Protein AF-A0ABD1AGV0-F1 (afdb_monomer)

Structure (mmCIF, N/CA/C/O backbone):
data_AF-A0ABD1AGV0-F1
#
_entry.id   AF-A0ABD1AGV0-F1
#
loop_
_atom_site.group_PDB
_atom_site.id
_atom_site.type_symbol
_atom_site.label_atom_id
_atom_site.label_alt_id
_atom_site.label_comp_id
_atom_site.label_asym_id
_atom_site.label_entity_id
_atom_site.label_seq_id
_atom_site.pdbx_PDB_ins_code
_atom_site.Cartn_x
_atom_site.Cartn_y
_atom_site.Cartn_z
_atom_site.occupancy
_atom_site.B_iso_or_equiv
_atom_site.auth_seq_id
_atom_site.auth_comp_id
_atom_site.auth_asym_id
_atom_site.auth_atom_id
_atom_site.pdbx_PDB_model_num
ATOM 1 N N . MET A 1 1 ? -47.583 22.501 -18.306 1.00 42.78 1 MET A N 1
ATOM 2 C CA . MET A 1 1 ? -46.772 21.310 -18.640 1.00 42.78 1 MET A CA 1
ATOM 3 C C . MET A 1 1 ? -45.818 21.070 -17.479 1.00 42.78 1 MET A C 1
ATOM 5 O O . MET A 1 1 ? -44.997 21.937 -17.221 1.00 42.78 1 MET A O 1
ATOM 9 N N . VAL A 1 2 ? -45.994 19.987 -16.717 1.00 47.62 2 VAL A N 1
ATOM 10 C CA . VAL A 1 2 ? -45.150 19.646 -15.556 1.00 47.62 2 VAL A CA 1
ATOM 11 C C . VAL A 1 2 ? -44.256 18.484 -15.977 1.00 47.62 2 VAL A C 1
ATOM 13 O O . VAL A 1 2 ? -44.767 17.414 -16.297 1.00 47.62 2 VAL A O 1
ATOM 16 N N . TYR A 1 3 ? -42.943 18.700 -16.033 1.00 50.91 3 TYR A N 1
ATOM 17 C CA . TYR A 1 3 ? -41.988 17.632 -16.321 1.00 50.91 3 TYR A CA 1
ATOM 18 C C . TYR A 1 3 ? -41.828 16.762 -15.071 1.00 50.91 3 TYR A C 1
ATOM 20 O O . TYR A 1 3 ? -41.388 17.242 -14.027 1.00 50.91 3 TYR A O 1
ATOM 28 N N . ALA A 1 4 ? -42.216 15.491 -15.161 1.00 58.62 4 ALA A N 1
ATOM 29 C CA . ALA A 1 4 ? -41.935 14.512 -14.119 1.00 58.62 4 ALA A CA 1
ATOM 30 C C . ALA A 1 4 ? -40.423 14.231 -14.085 1.00 58.62 4 ALA A C 1
ATOM 32 O O . ALA A 1 4 ? -39.837 13.853 -15.100 1.00 58.62 4 ALA A O 1
ATOM 33 N N . ASN A 1 5 ? -39.792 14.420 -12.923 1.00 60.03 5 ASN A N 1
ATOM 34 C CA . ASN A 1 5 ? -38.397 14.040 -12.709 1.00 60.03 5 ASN A CA 1
ATOM 35 C C . ASN A 1 5 ? -38.271 12.507 -12.735 1.00 60.03 5 ASN A C 1
ATOM 37 O O . ASN A 1 5 ? -39.019 11.838 -12.015 1.00 60.03 5 ASN A O 1
ATOM 41 N N . PRO A 1 6 ? -37.333 11.931 -13.508 1.00 62.06 6 PRO A N 1
ATOM 42 C CA . PRO A 1 6 ? -37.111 10.496 -13.494 1.00 62.06 6 PRO A CA 1
ATOM 43 C C . PRO A 1 6 ? -36.619 10.070 -12.109 1.00 62.06 6 PRO A C 1
ATOM 45 O O . PRO A 1 6 ? -35.662 10.624 -11.562 1.00 62.06 6 PRO A O 1
ATOM 48 N N . VAL A 1 7 ? -37.297 9.081 -11.529 1.00 65.38 7 VAL A N 1
ATOM 49 C CA . VAL A 1 7 ? -36.897 8.452 -10.271 1.00 65.38 7 VAL A CA 1
ATOM 50 C C . VAL A 1 7 ? -35.581 7.722 -10.527 1.00 65.38 7 VAL A C 1
ATOM 52 O O . VAL A 1 7 ? -35.565 6.634 -11.098 1.00 65.38 7 VAL A O 1
ATOM 55 N N . PHE A 1 8 ? -34.462 8.322 -10.123 1.00 61.53 8 PHE A N 1
ATOM 56 C CA . PHE A 1 8 ? -33.183 7.624 -10.069 1.00 61.53 8 PHE A CA 1
ATOM 57 C C . PHE A 1 8 ? -33.274 6.554 -8.980 1.00 61.53 8 PHE A C 1
ATOM 59 O O . PHE A 1 8 ? -33.075 6.825 -7.795 1.00 61.53 8 PHE A O 1
ATOM 66 N N . THR A 1 9 ? -33.611 5.327 -9.370 1.00 69.56 9 THR A N 1
ATOM 67 C CA . THR A 1 9 ? -33.534 4.172 -8.478 1.00 69.56 9 THR A CA 1
ATOM 68 C C . THR A 1 9 ? -32.077 3.994 -8.076 1.00 69.56 9 THR A C 1
ATOM 70 O O . THR A 1 9 ? -31.220 3.727 -8.921 1.00 69.56 9 THR A O 1
ATOM 73 N N . ARG A 1 10 ? -31.783 4.195 -6.788 1.00 65.94 10 ARG A N 1
ATOM 74 C CA . ARG A 1 10 ? -30.449 3.991 -6.219 1.00 65.94 10 ARG A CA 1
ATOM 75 C C . ARG A 1 10 ? -29.985 2.574 -6.590 1.00 65.94 10 ARG A C 1
ATOM 77 O O . ARG A 1 10 ? -30.705 1.634 -6.258 1.00 65.94 10 ARG A O 1
ATOM 84 N N . PRO A 1 11 ? -28.841 2.402 -7.276 1.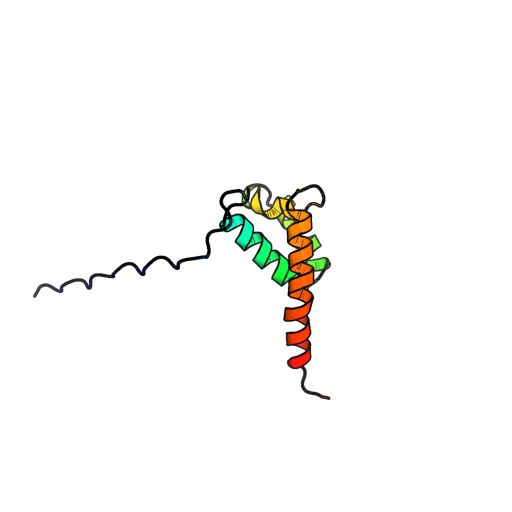00 70.12 11 PRO A N 1
ATOM 85 C CA . PRO A 1 11 ? -28.374 1.072 -7.635 1.00 70.12 11 PRO A CA 1
ATOM 86 C C . PRO A 1 11 ? -28.174 0.249 -6.361 1.00 70.12 11 PRO A C 1
ATOM 88 O O . PRO A 1 11 ? -27.645 0.760 -5.367 1.00 70.12 11 PRO A O 1
ATOM 91 N N . GLU A 1 12 ? -28.633 -1.003 -6.397 1.00 75.25 12 GLU A N 1
ATOM 92 C CA . GLU A 1 12 ? -28.407 -1.987 -5.337 1.00 75.25 12 GLU A CA 1
ATOM 93 C C . GLU A 1 12 ? -26.923 -1.949 -4.933 1.00 75.25 12 GLU A C 1
ATOM 95 O O . GLU A 1 12 ? -26.053 -2.033 -5.810 1.00 75.25 12 GLU A O 1
ATOM 100 N N . PRO A 1 13 ? -26.596 -1.787 -3.638 1.00 70.88 13 PRO A N 1
ATOM 101 C CA . PRO A 1 13 ? -25.213 -1.805 -3.193 1.00 70.88 13 PRO A CA 1
ATOM 102 C C . PRO A 1 13 ? -24.537 -3.088 -3.678 1.00 70.88 13 PRO A C 1
ATOM 104 O O . PRO A 1 13 ? -25.037 -4.186 -3.422 1.00 70.88 13 PRO A O 1
ATOM 107 N N . CYS A 1 14 ? -23.398 -2.962 -4.366 1.00 61.16 14 CYS A N 1
ATOM 108 C CA . CYS A 1 14 ? -22.606 -4.120 -4.763 1.00 61.16 14 CYS A CA 1
ATOM 109 C C . CYS A 1 14 ? -22.371 -5.012 -3.537 1.00 61.16 14 CYS A C 1
ATOM 111 O O . CYS A 1 14 ? -21.779 -4.577 -2.545 1.00 61.16 14 CYS A O 1
ATOM 113 N N . LYS A 1 15 ? -22.851 -6.257 -3.603 1.00 61.28 15 LYS A N 1
ATOM 114 C CA . LYS A 1 15 ? -22.664 -7.261 -2.553 1.00 61.28 15 LYS A CA 1
ATOM 115 C C . LYS A 1 15 ? -21.202 -7.702 -2.564 1.00 61.28 15 LYS A C 1
ATOM 117 O O . LYS A 1 15 ? -20.844 -8.690 -3.196 1.00 61.28 15 LYS A O 1
ATOM 122 N N . PHE A 1 16 ? -20.334 -6.936 -1.912 1.00 59.94 16 PHE A N 1
ATOM 123 C CA . PHE A 1 16 ? -18.971 -7.382 -1.652 1.00 59.94 16 PHE A CA 1
ATOM 124 C C . PHE A 1 16 ? -19.021 -8.564 -0.684 1.00 59.94 16 PHE A C 1
ATOM 126 O O . PHE A 1 16 ? -19.792 -8.549 0.276 1.00 59.94 16 PHE A O 1
ATOM 133 N N . ALA A 1 17 ? -18.201 -9.588 -0.932 1.00 58.81 17 ALA A N 1
ATOM 134 C CA . ALA A 1 17 ? -18.014 -10.673 0.021 1.00 58.81 17 ALA A CA 1
ATOM 135 C C . ALA A 1 17 ? -17.562 -10.063 1.355 1.00 58.81 17 ALA A C 1
ATOM 137 O O . ALA A 1 17 ? -16.478 -9.479 1.443 1.00 58.81 17 ALA A O 1
ATOM 138 N N . TYR A 1 18 ? -18.427 -10.132 2.368 1.00 55.56 18 TYR A N 1
ATOM 139 C CA . TYR A 1 18 ? -18.114 -9.640 3.701 1.00 55.56 18 TYR A CA 1
ATOM 140 C C . TYR A 1 18 ? -16.872 -10.375 4.205 1.00 55.56 18 TYR A C 1
ATOM 142 O O . TYR A 1 18 ? -16.812 -11.606 4.174 1.00 55.56 18 TYR A O 1
ATOM 150 N N . LEU A 1 19 ? -15.865 -9.621 4.649 1.00 56.31 19 LEU A N 1
ATOM 151 C CA . LEU A 1 19 ? -14.730 -10.218 5.341 1.00 56.31 19 LEU A CA 1
ATOM 152 C C . LEU A 1 19 ? -15.246 -10.898 6.622 1.00 56.31 19 LEU A C 1
ATOM 154 O O . LEU A 1 19 ? -16.201 -10.396 7.225 1.00 56.31 19 LEU A O 1
ATOM 158 N N . PRO A 1 20 ? -14.648 -12.027 7.045 1.00 54.72 20 PRO A N 1
ATOM 159 C CA . PRO A 1 20 ? -15.044 -12.711 8.268 1.00 54.72 20 PRO A CA 1
ATOM 160 C C . PRO A 1 20 ? -15.115 -11.730 9.442 1.00 54.72 20 PRO A C 1
ATOM 162 O O . PRO A 1 20 ? -14.209 -10.919 9.642 1.00 54.72 20 PRO A O 1
ATOM 165 N N . ARG A 1 21 ? -16.196 -11.821 10.225 1.00 48.62 21 ARG A N 1
ATOM 166 C CA . ARG A 1 21 ? -16.555 -10.899 11.321 1.00 48.62 21 ARG A CA 1
ATOM 167 C C . ARG A 1 21 ? -15.462 -10.730 12.390 1.00 48.62 21 ARG A C 1
ATOM 169 O O . ARG A 1 21 ? -15.518 -9.789 13.171 1.00 48.62 21 ARG A O 1
ATOM 176 N N . GLU A 1 22 ? -14.470 -11.617 12.402 1.00 55.88 22 GLU A N 1
ATOM 177 C CA . GLU A 1 22 ? -13.345 -11.636 13.342 1.00 55.88 22 GLU A CA 1
ATOM 178 C C . GLU A 1 22 ? -12.095 -10.891 12.852 1.00 55.88 22 GLU A C 1
ATOM 180 O O . GLU A 1 22 ? -11.128 -10.723 13.598 1.00 55.88 22 GLU A O 1
ATOM 185 N N . THR A 1 23 ? -12.074 -10.405 11.608 1.00 57.81 23 THR A N 1
ATOM 186 C CA . THR A 1 23 ? -10.946 -9.591 11.155 1.00 57.81 23 THR A CA 1
ATOM 187 C C . THR A 1 23 ? -11.044 -8.194 11.756 1.00 57.81 23 THR A C 1
ATOM 189 O O . THR A 1 23 ? -11.983 -7.451 11.488 1.00 57.81 23 THR A O 1
ATOM 192 N N . SER A 1 24 ? -10.034 -7.794 12.532 1.00 69.00 24 SER A N 1
ATOM 193 C CA . SER A 1 24 ? -9.899 -6.433 13.077 1.00 69.00 24 SER A CA 1
ATOM 194 C C . SER A 1 24 ? -9.590 -5.377 11.996 1.00 69.00 24 SER A C 1
ATOM 196 O O . SER A 1 24 ? -8.866 -4.420 12.269 1.00 69.00 24 SER A O 1
ATOM 198 N N . LEU A 1 25 ? -9.985 -5.619 10.748 1.00 77.94 25 LEU A N 1
ATOM 199 C CA . LEU A 1 25 ? -9.607 -4.856 9.571 1.00 77.94 25 LEU A CA 1
ATOM 200 C C . LEU A 1 25 ? -10.883 -4.369 8.895 1.00 77.94 25 LEU A C 1
ATOM 202 O O . LEU A 1 25 ? -11.737 -5.164 8.508 1.00 77.94 25 LEU A O 1
ATOM 206 N N . THR A 1 26 ? -11.015 -3.058 8.743 1.00 86.56 26 THR A N 1
ATOM 207 C CA . THR A 1 26 ? -12.141 -2.498 7.995 1.00 86.56 26 THR A CA 1
ATOM 208 C C . THR A 1 26 ? -12.008 -2.817 6.502 1.00 86.56 26 THR A C 1
ATOM 210 O O . THR A 1 26 ? -10.899 -2.984 5.989 1.00 86.56 26 THR A O 1
ATOM 213 N N . ILE A 1 27 ? -13.129 -2.840 5.770 1.00 85.88 27 ILE A N 1
ATOM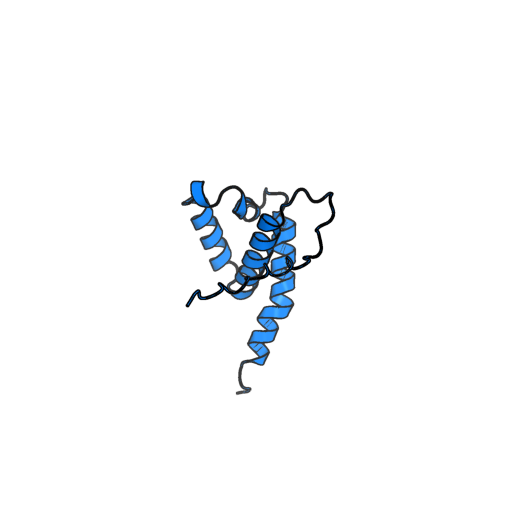 214 C CA . ILE A 1 27 ? -13.133 -3.022 4.302 1.00 85.88 27 ILE A CA 1
ATOM 215 C C . ILE A 1 27 ? -12.217 -1.990 3.630 1.00 85.88 27 ILE A C 1
ATOM 217 O O . ILE A 1 27 ? -11.401 -2.331 2.780 1.00 85.88 27 ILE A O 1
ATOM 221 N N . LYS A 1 28 ? -12.273 -0.734 4.087 1.00 88.06 28 LYS A N 1
ATOM 222 C CA . LYS A 1 28 ? -11.427 0.345 3.573 1.00 88.06 28 LYS A CA 1
ATOM 223 C C . LYS A 1 28 ? -9.936 0.065 3.775 1.00 88.06 28 LYS A C 1
ATOM 225 O O . LYS A 1 28 ? -9.148 0.262 2.857 1.00 88.06 28 LYS A O 1
ATOM 230 N N . GLU A 1 29 ? -9.529 -0.400 4.954 1.00 90.38 29 GLU A N 1
ATOM 231 C CA . GLU A 1 29 ? -8.130 -0.772 5.202 1.00 90.38 29 GLU A CA 1
ATOM 232 C C . GLU A 1 29 ? -7.698 -1.963 4.347 1.00 90.38 29 GLU A C 1
ATOM 234 O O . GLU A 1 29 ? -6.584 -1.971 3.825 1.00 90.38 29 GLU A O 1
ATOM 239 N N . PHE A 1 30 ? -8.580 -2.947 4.171 1.00 90.19 30 PHE A N 1
ATOM 240 C CA . PHE A 1 30 ? -8.335 -4.089 3.298 1.00 90.19 30 PHE A CA 1
ATOM 241 C C . PHE A 1 30 ? -8.107 -3.664 1.846 1.00 90.19 30 PHE A C 1
ATOM 243 O O . PHE A 1 30 ? -7.135 -4.094 1.223 1.00 90.19 30 PHE A O 1
ATOM 250 N N . ASP A 1 31 ? -8.955 -2.784 1.317 1.00 92.12 31 ASP A N 1
ATOM 251 C CA . ASP A 1 31 ? -8.833 -2.271 -0.047 1.00 92.12 31 ASP A CA 1
ATOM 252 C C . ASP A 1 31 ? -7.558 -1.449 -0.241 1.00 92.12 31 ASP A C 1
ATOM 254 O O . ASP A 1 31 ? -6.844 -1.650 -1.224 1.00 92.12 31 ASP A O 1
ATOM 258 N N . ILE A 1 32 ? -7.207 -0.602 0.731 1.00 94.31 32 ILE A N 1
ATOM 259 C CA . ILE A 1 32 ? -5.953 0.162 0.704 1.00 94.31 32 ILE A CA 1
ATOM 260 C C . ILE A 1 32 ? -4.743 -0.780 0.688 1.00 94.31 32 ILE A C 1
ATOM 262 O O . ILE A 1 32 ? -3.805 -0.556 -0.082 1.00 94.31 32 ILE A O 1
ATOM 266 N N . ILE A 1 33 ? -4.757 -1.847 1.495 1.00 95.19 33 ILE A N 1
ATOM 267 C CA . ILE A 1 33 ? -3.674 -2.836 1.527 1.00 95.19 33 ILE A CA 1
ATOM 268 C C . ILE A 1 33 ? -3.563 -3.568 0.186 1.00 95.19 33 ILE A C 1
ATOM 270 O O . ILE A 1 33 ? -2.459 -3.654 -0.353 1.00 95.19 33 ILE A O 1
ATOM 274 N N . LYS A 1 34 ? -4.678 -4.065 -0.370 1.00 95.06 34 LYS A N 1
ATOM 275 C CA . LYS A 1 34 ? -4.692 -4.747 -1.678 1.00 95.06 34 LYS A CA 1
ATOM 276 C C . LYS A 1 34 ? -4.127 -3.852 -2.773 1.00 95.06 34 LYS A C 1
ATOM 278 O O . LYS A 1 34 ? -3.201 -4.265 -3.468 1.00 95.06 34 LYS A O 1
ATOM 283 N N . LEU A 1 35 ? -4.634 -2.625 -2.882 1.00 96.12 35 LEU A N 1
ATOM 284 C CA . LEU A 1 35 ? -4.205 -1.680 -3.908 1.00 96.12 35 LEU A CA 1
ATOM 285 C C . LEU A 1 35 ? -2.714 -1.364 -3.765 1.00 96.12 35 LEU A C 1
ATOM 287 O O . LEU A 1 35 ? -1.943 -1.492 -4.713 1.00 96.12 35 LEU A O 1
ATOM 291 N N . SER A 1 36 ? -2.268 -1.051 -2.548 1.00 96.25 36 SER A N 1
ATOM 292 C CA . SER A 1 36 ? -0.853 -0.776 -2.276 1.00 96.25 36 SER A CA 1
ATOM 293 C C . SER A 1 36 ? 0.044 -1.970 -2.614 1.00 96.25 36 SER A C 1
ATOM 295 O O . SER A 1 36 ? 1.166 -1.784 -3.089 1.00 96.25 36 SER A O 1
ATOM 297 N N . ALA A 1 37 ? -0.431 -3.197 -2.373 1.00 96.75 37 ALA A N 1
ATOM 298 C CA . ALA A 1 37 ? 0.294 -4.426 -2.675 1.00 96.75 37 ALA A CA 1
ATOM 299 C C . ALA A 1 37 ? 0.417 -4.661 -4.186 1.00 96.75 37 ALA A C 1
ATOM 301 O O . ALA A 1 37 ? 1.500 -5.020 -4.644 1.00 96.75 37 ALA A O 1
ATOM 302 N N . GLN A 1 38 ? -0.640 -4.396 -4.961 1.00 96.00 38 GLN A N 1
ATOM 303 C CA . GLN A 1 38 ? -0.601 -4.457 -6.426 1.00 96.00 38 GLN A CA 1
ATOM 304 C C . GLN A 1 38 ? 0.463 -3.505 -6.981 1.00 96.00 38 GLN A C 1
ATOM 306 O O . GLN A 1 38 ? 1.376 -3.951 -7.674 1.00 96.00 38 GLN A O 1
ATOM 311 N N . PHE A 1 39 ? 0.432 -2.224 -6.598 1.00 95.62 39 PHE A N 1
ATOM 312 C CA . PHE A 1 39 ? 1.447 -1.255 -7.029 1.00 95.62 39 PHE A CA 1
ATOM 313 C C . PHE A 1 39 ? 2.855 -1.654 -6.568 1.00 95.62 39 PHE A C 1
ATOM 315 O O . PHE A 1 39 ? 3.794 -1.650 -7.362 1.00 95.62 39 PHE A O 1
ATOM 322 N N . SER A 1 40 ? 3.011 -2.080 -5.313 1.00 95.38 40 SER A N 1
ATOM 323 C CA . SER A 1 40 ? 4.315 -2.518 -4.794 1.00 95.38 40 SER A CA 1
ATOM 324 C C . SER A 1 40 ? 4.862 -3.744 -5.524 1.00 95.38 40 SER A C 1
ATOM 326 O O . SER A 1 40 ? 6.074 -3.869 -5.667 1.00 95.38 40 SER A O 1
ATOM 328 N N . SER A 1 41 ? 3.994 -4.639 -6.001 1.00 94.25 41 SER A N 1
ATOM 329 C CA . SER A 1 41 ? 4.407 -5.813 -6.773 1.00 94.25 41 SER A CA 1
ATOM 330 C C . SER A 1 41 ? 4.910 -5.464 -8.174 1.00 94.25 41 SER A C 1
ATOM 332 O O . SER A 1 41 ? 5.765 -6.159 -8.710 1.00 94.25 41 SER A O 1
ATOM 334 N N . VAL A 1 42 ? 4.409 -4.367 -8.745 1.00 93.38 42 VAL A N 1
ATOM 335 C CA . VAL A 1 42 ? 4.722 -3.922 -10.105 1.00 93.38 42 VAL A CA 1
ATOM 336 C C . VAL A 1 42 ? 5.933 -2.989 -10.134 1.00 93.38 42 VAL A C 1
ATOM 338 O O . VAL A 1 42 ? 6.807 -3.137 -10.983 1.00 93.38 42 VAL A O 1
ATOM 341 N N . TYR A 1 43 ? 5.989 -2.027 -9.211 1.00 92.81 43 TYR A N 1
ATOM 342 C CA . TYR A 1 43 ? 7.034 -0.996 -9.151 1.00 92.81 43 TYR A CA 1
ATOM 343 C C . TYR A 1 43 ? 8.147 -1.319 -8.142 1.00 92.81 43 TYR A C 1
ATOM 345 O O . TYR A 1 43 ? 9.171 -0.636 -8.082 1.00 92.81 43 TYR A O 1
ATOM 353 N N . GLY A 1 44 ? 7.965 -2.365 -7.338 1.00 90.88 44 GLY A N 1
ATOM 354 C CA . GLY A 1 44 ? 8.996 -2.904 -6.465 1.00 90.88 44 GLY A CA 1
ATOM 355 C C . GLY A 1 44 ? 9.306 -2.056 -5.229 1.00 90.88 44 GLY A C 1
ATOM 356 O O . GLY A 1 44 ? 8.506 -1.260 -4.726 1.00 90.88 44 GLY A O 1
ATOM 357 N N . ARG A 1 45 ? 10.509 -2.282 -4.687 1.00 91.62 45 ARG A N 1
ATOM 358 C CA . ARG A 1 45 ? 10.926 -1.776 -3.370 1.00 91.62 45 ARG A CA 1
ATOM 359 C C . ARG A 1 45 ? 11.026 -0.251 -3.309 1.00 91.62 45 ARG A C 1
ATOM 361 O O . ARG A 1 45 ? 10.717 0.310 -2.262 1.00 91.62 45 ARG A O 1
ATOM 368 N N . TYR A 1 46 ? 11.436 0.414 -4.390 1.00 93.19 46 TYR A N 1
ATOM 369 C CA . TYR A 1 46 ? 11.577 1.875 -4.409 1.00 93.19 46 TYR A CA 1
ATOM 370 C C . TYR A 1 46 ? 10.234 2.573 -4.206 1.00 93.19 46 TYR A C 1
ATOM 372 O O . TYR A 1 46 ? 10.114 3.404 -3.308 1.00 93.19 46 TYR A O 1
ATOM 380 N N . PHE A 1 47 ? 9.202 2.145 -4.939 1.00 94.50 47 PHE A N 1
ATOM 381 C CA . PHE A 1 47 ? 7.837 2.633 -4.743 1.00 94.50 47 PHE A CA 1
ATOM 382 C C . PHE A 1 47 ? 7.376 2.458 -3.294 1.00 94.50 47 PHE A C 1
ATOM 384 O O . PHE A 1 47 ? 6.880 3.394 -2.673 1.00 94.50 47 PHE A O 1
ATOM 391 N N . ARG A 1 48 ? 7.594 1.269 -2.722 1.00 93.88 48 ARG A N 1
ATOM 392 C CA . ARG A 1 48 ? 7.216 0.978 -1.335 1.00 93.88 48 ARG A CA 1
ATOM 393 C C . ARG A 1 48 ? 7.920 1.899 -0.330 1.00 93.88 48 ARG A C 1
ATOM 395 O O . ARG A 1 48 ? 7.290 2.333 0.634 1.00 93.88 48 ARG A O 1
ATOM 402 N N . SER A 1 49 ? 9.208 2.179 -0.532 1.00 94.12 49 SER A N 1
ATOM 403 C CA . SER A 1 49 ? 9.977 3.090 0.324 1.00 94.12 49 SER A CA 1
ATOM 404 C C . SER A 1 49 ? 9.438 4.517 0.256 1.00 94.12 49 SER A C 1
ATOM 406 O O . SER A 1 49 ? 9.233 5.133 1.300 1.00 94.12 49 SER A O 1
ATOM 408 N N . GLU A 1 50 ? 9.149 5.022 -0.943 1.00 95.38 50 GLU A N 1
ATOM 409 C CA . GLU A 1 50 ? 8.594 6.367 -1.122 1.00 95.38 50 GLU A CA 1
ATOM 410 C C . GLU A 1 50 ? 7.164 6.482 -0.591 1.00 95.38 50 GLU A C 1
ATOM 412 O O . GLU A 1 50 ? 6.826 7.468 0.061 1.00 95.38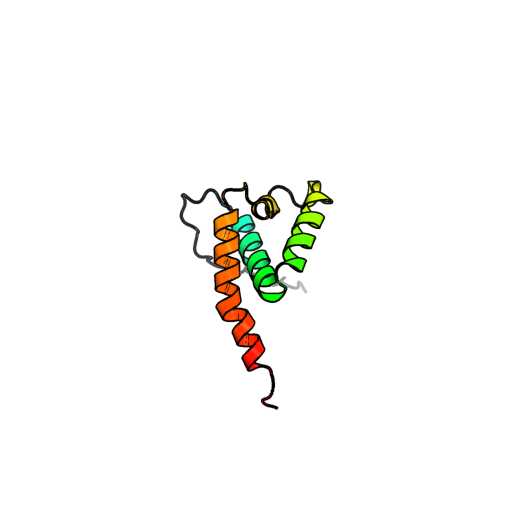 50 GLU A O 1
ATOM 417 N N . LEU A 1 51 ? 6.339 5.444 -0.754 1.00 94.00 51 LEU A N 1
ATOM 418 C CA . LEU A 1 51 ? 5.007 5.392 -0.152 1.00 94.00 51 LEU A CA 1
ATOM 419 C C . LEU A 1 51 ? 5.085 5.477 1.378 1.00 94.00 51 LEU A C 1
ATOM 421 O O . LEU A 1 51 ? 4.325 6.222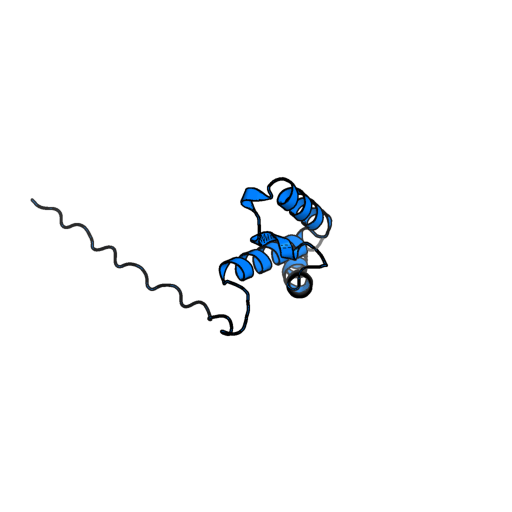 1.998 1.00 94.00 51 LEU A O 1
ATO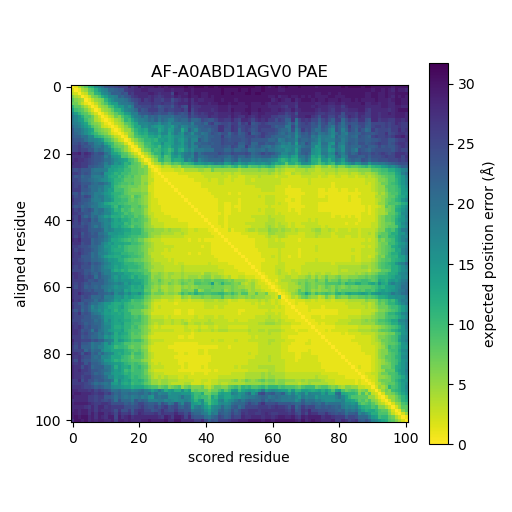M 425 N N . LYS A 1 52 ? 6.038 4.761 1.992 1.00 93.75 52 LYS A N 1
ATOM 426 C CA . LYS A 1 52 ? 6.271 4.827 3.439 1.00 93.75 52 LYS A CA 1
ATOM 427 C C . LYS A 1 52 ? 6.691 6.235 3.863 1.00 93.75 52 LYS A C 1
ATOM 429 O O . LYS A 1 52 ? 6.036 6.804 4.733 1.00 93.75 52 LYS A O 1
ATOM 434 N N . LYS A 1 53 ? 7.699 6.824 3.213 1.00 93.94 53 LYS A N 1
ATOM 435 C CA . LYS A 1 53 ? 8.140 8.202 3.492 1.00 93.94 53 LYS A CA 1
ATOM 436 C C . LYS A 1 53 ? 6.994 9.206 3.347 1.00 93.94 53 LYS A C 1
ATOM 438 O O . LYS A 1 53 ? 6.765 10.015 4.238 1.00 93.94 53 LYS A O 1
ATOM 443 N N . SER A 1 54 ? 6.222 9.117 2.264 1.00 91.69 54 SER A N 1
ATOM 444 C CA . SER A 1 54 ? 5.071 9.994 2.020 1.00 91.69 54 SER A CA 1
ATOM 445 C C . SER A 1 54 ? 4.008 9.856 3.112 1.00 91.69 54 SER A C 1
ATOM 447 O O . SER A 1 54 ? 3.472 10.858 3.587 1.00 91.69 54 SER A O 1
ATOM 449 N N . SER A 1 55 ? 3.754 8.627 3.577 1.00 90.50 55 SER A N 1
ATOM 450 C CA . SER A 1 55 ? 2.825 8.370 4.682 1.00 90.50 55 SER A CA 1
ATOM 451 C C . SER A 1 55 ? 3.292 8.955 6.020 1.00 90.50 55 SER A C 1
ATOM 453 O O . SER A 1 55 ? 2.460 9.354 6.834 1.00 90.50 55 SER A O 1
ATOM 455 N N . GLU A 1 56 ? 4.607 9.041 6.239 1.00 89.69 56 GLU A N 1
ATOM 456 C CA . GLU A 1 56 ? 5.209 9.632 7.437 1.00 89.69 56 GLU A CA 1
ATOM 457 C C . GLU A 1 56 ? 5.175 11.165 7.385 1.00 89.69 56 GLU A C 1
ATOM 459 O O . GLU A 1 56 ? 4.792 11.795 8.368 1.00 89.69 56 GLU A O 1
ATOM 464 N N . VAL A 1 57 ? 5.487 11.766 6.231 1.00 90.56 57 VAL A N 1
ATOM 465 C CA . VAL A 1 57 ? 5.412 13.224 6.024 1.00 90.56 57 VAL A CA 1
ATOM 466 C C . VAL A 1 57 ? 3.969 13.722 6.138 1.00 90.56 57 VAL A C 1
ATOM 468 O O . VAL A 1 57 ? 3.696 14.721 6.795 1.00 90.56 57 VAL A O 1
ATOM 471 N N . LYS A 1 58 ? 3.014 13.003 5.538 1.00 89.50 58 LYS A N 1
ATOM 472 C CA . LYS A 1 58 ? 1.583 13.352 5.526 1.00 89.50 58 LYS A CA 1
ATOM 473 C C . LYS A 1 58 ? 0.797 12.554 6.571 1.00 89.50 58 LYS A C 1
ATOM 475 O O . LYS A 1 58 ? -0.306 12.069 6.312 1.00 89.50 58 LYS A O 1
ATOM 480 N N . LYS A 1 59 ? 1.371 12.423 7.770 1.00 83.94 59 LYS A N 1
ATOM 481 C CA . LYS A 1 59 ? 0.848 11.593 8.867 1.00 83.94 59 LYS A CA 1
ATOM 482 C C . LYS A 1 59 ? -0.625 11.866 9.186 1.00 83.94 59 LYS A C 1
ATOM 484 O O . LYS A 1 59 ? -1.385 10.923 9.381 1.00 83.94 59 LYS A O 1
ATOM 489 N N . THR A 1 60 ? -1.037 13.133 9.198 1.00 83.00 60 THR A N 1
ATOM 490 C CA . THR A 1 60 ? -2.413 13.556 9.518 1.00 83.00 60 THR A CA 1
ATOM 491 C C . THR A 1 60 ? -3.448 13.091 8.495 1.00 83.00 60 THR A C 1
ATOM 493 O O . THR A 1 60 ? -4.589 12.840 8.861 1.00 83.00 60 THR A O 1
ATOM 496 N N . LEU A 1 61 ? -3.054 12.939 7.227 1.00 82.06 61 LEU A N 1
ATOM 497 C CA . LEU A 1 61 ? -3.942 12.516 6.141 1.00 82.06 61 LEU A CA 1
ATOM 498 C C . LEU A 1 61 ? -4.002 10.991 5.998 1.00 82.06 61 LEU A C 1
ATOM 500 O O . LEU A 1 61 ? -5.007 10.442 5.549 1.00 82.06 61 LEU A O 1
ATOM 504 N N . PHE A 1 62 ? -2.915 10.306 6.353 1.00 81.75 62 PHE A N 1
ATOM 505 C CA . PHE A 1 62 ? -2.716 8.896 6.018 1.00 81.75 62 PHE A CA 1
ATOM 506 C C . PHE A 1 62 ? -2.724 7.938 7.206 1.00 81.75 62 PHE A C 1
ATOM 508 O O . PHE A 1 62 ? -2.799 6.723 6.996 1.00 81.75 62 PHE A O 1
ATOM 515 N N . GLN A 1 63 ? -2.678 8.427 8.447 1.00 78.25 63 GLN A N 1
ATOM 516 C CA . GLN A 1 63 ? -2.882 7.559 9.602 1.00 78.25 63 GLN A CA 1
ATOM 517 C C . GLN A 1 63 ? -4.370 7.258 9.839 1.00 78.25 63 GLN A C 1
ATOM 519 O O . GLN A 1 63 ? -5.209 8.135 9.658 1.00 78.25 63 GLN A O 1
ATOM 524 N N . PRO A 1 64 ? -4.716 6.021 10.253 1.00 81.44 64 PRO A N 1
ATOM 525 C CA . PRO A 1 64 ? -3.838 4.864 10.491 1.00 81.44 64 PRO A CA 1
ATOM 526 C C . PRO A 1 64 ? -3.632 3.959 9.255 1.00 81.44 64 PRO A C 1
ATOM 528 O O . PRO A 1 64 ? -3.007 2.897 9.369 1.00 81.44 64 PRO A O 1
ATOM 531 N N . TYR A 1 65 ? -4.158 4.353 8.090 1.00 88.94 65 TYR A N 1
ATOM 532 C CA . TYR A 1 65 ? -4.325 3.488 6.919 1.00 88.94 65 TYR A CA 1
ATOM 533 C C . TYR A 1 65 ? -3.028 2.867 6.403 1.00 88.94 65 TYR A C 1
ATOM 535 O O . TYR A 1 65 ? -3.042 1.699 6.044 1.00 88.94 65 TYR A O 1
ATOM 543 N N . PHE A 1 66 ? -1.905 3.591 6.418 1.00 92.81 66 PHE A N 1
ATOM 544 C CA . PHE A 1 66 ? -0.627 3.102 5.872 1.00 92.81 66 PHE A CA 1
ATOM 545 C C . PHE A 1 66 ? 0.343 2.523 6.911 1.00 92.81 66 PHE A C 1
ATOM 547 O O . PHE A 1 66 ? 1.478 2.175 6.582 1.00 92.81 66 PHE A O 1
ATOM 554 N N . LYS A 1 67 ? -0.087 2.346 8.169 1.00 92.00 67 LYS A N 1
ATOM 555 C CA . LYS A 1 67 ? 0.787 1.814 9.233 1.00 92.00 67 LYS A CA 1
ATOM 556 C C . LYS A 1 67 ? 1.295 0.391 8.930 1.00 92.00 67 LYS A C 1
ATOM 558 O O . LYS A 1 67 ? 2.397 0.050 9.350 1.00 92.00 67 LYS A O 1
ATOM 563 N N . PHE A 1 68 ? 0.579 -0.381 8.103 1.00 93.31 68 PHE A N 1
ATOM 564 C CA . PHE A 1 68 ? 1.008 -1.702 7.611 1.00 93.31 68 PHE A CA 1
ATOM 565 C C . PHE A 1 68 ? 2.338 -1.687 6.831 1.00 93.31 68 PHE A C 1
ATOM 567 O O . PHE A 1 68 ? 2.975 -2.730 6.686 1.00 93.31 68 PHE A O 1
ATOM 574 N N . LEU A 1 69 ? 2.791 -0.531 6.325 1.00 94.12 69 LEU A N 1
ATOM 575 C CA . LEU A 1 69 ? 4.093 -0.414 5.658 1.00 94.12 69 LEU A CA 1
ATOM 576 C C . LEU A 1 69 ? 5.264 -0.618 6.627 1.00 94.12 69 LEU A C 1
ATOM 578 O O . LEU A 1 69 ? 6.354 -1.005 6.197 1.00 94.12 69 LEU A O 1
ATOM 582 N N . ASN A 1 70 ? 5.041 -0.399 7.925 1.00 91.81 70 ASN A N 1
ATOM 583 C CA . ASN A 1 70 ? 6.002 -0.678 8.983 1.00 91.81 70 ASN A CA 1
ATOM 584 C C . ASN A 1 70 ? 6.006 -2.179 9.321 1.00 91.81 70 ASN A C 1
ATOM 586 O O . ASN A 1 70 ? 4.943 -2.776 9.466 1.00 91.81 70 ASN A O 1
ATOM 590 N N . SER A 1 71 ? 7.191 -2.779 9.462 1.00 92.06 71 SER A N 1
ATOM 591 C CA . SER A 1 71 ? 7.372 -4.196 9.812 1.00 92.06 71 SER A CA 1
ATOM 592 C C . SER A 1 71 ? 6.776 -4.584 11.162 1.00 92.06 71 SER A C 1
ATOM 594 O O . SER A 1 71 ? 6.422 -5.742 11.348 1.00 92.06 71 SER A O 1
ATOM 596 N N . ASN A 1 72 ? 6.625 -3.626 12.078 1.00 91.69 72 ASN A N 1
ATOM 597 C CA . ASN A 1 72 ? 6.085 -3.865 13.417 1.00 91.69 72 ASN A CA 1
ATOM 598 C C . ASN A 1 72 ? 4.544 -3.883 13.455 1.00 91.69 72 ASN A C 1
ATOM 600 O O . ASN A 1 72 ? 3.957 -4.186 14.491 1.00 91.69 72 ASN A O 1
ATOM 604 N N . ASP A 1 73 ? 3.861 -3.524 12.362 1.00 91.69 73 ASP A N 1
ATOM 605 C CA . ASP A 1 73 ? 2.400 -3.600 12.288 1.00 91.69 73 ASP A CA 1
ATOM 606 C C . ASP A 1 73 ? 1.966 -5.039 11.970 1.00 91.69 73 ASP A C 1
ATOM 608 O O . ASP A 1 73 ? 2.460 -5.664 11.032 1.00 91.69 73 ASP A O 1
ATOM 612 N N . LYS A 1 74 ? 0.984 -5.561 12.713 1.00 90.19 74 LYS A N 1
ATOM 613 C CA . LYS A 1 74 ? 0.446 -6.922 12.531 1.00 90.19 74 LYS A CA 1
ATOM 614 C C . LYS A 1 74 ? -0.051 -7.215 11.105 1.00 90.19 74 LYS A C 1
ATOM 616 O O . LYS A 1 74 ? -0.083 -8.366 10.681 1.00 90.19 74 LYS A O 1
ATOM 621 N N . ARG A 1 75 ? -0.422 -6.181 10.343 1.00 91.19 75 ARG A N 1
ATOM 622 C CA . ARG A 1 75 ? -0.906 -6.277 8.956 1.00 91.19 75 ARG A CA 1
ATOM 623 C C . ARG A 1 75 ? 0.229 -6.331 7.932 1.00 91.19 75 ARG A C 1
ATOM 625 O O . ARG A 1 75 ? -0.025 -6.602 6.761 1.00 91.19 75 ARG A O 1
ATOM 632 N N . HIS A 1 76 ? 1.476 -6.104 8.344 1.00 93.75 76 HIS A N 1
ATOM 633 C CA . HIS A 1 76 ? 2.630 -6.088 7.449 1.00 93.75 76 HIS A CA 1
ATOM 634 C C . HIS A 1 76 ? 2.835 -7.414 6.723 1.00 93.75 76 HIS A C 1
ATOM 636 O O . HIS A 1 76 ? 3.027 -7.441 5.509 1.00 93.75 76 HIS A O 1
ATOM 642 N N . CYS A 1 77 ? 2.760 -8.523 7.464 1.00 92.69 77 CYS A N 1
ATOM 643 C CA . CYS A 1 77 ? 2.903 -9.863 6.900 1.00 92.69 77 CYS A CA 1
ATOM 644 C C . CYS A 1 77 ? 1.835 -10.118 5.826 1.00 92.69 77 CYS A C 1
ATOM 646 O O . CYS A 1 77 ? 2.143 -10.614 4.742 1.00 92.69 77 CYS A O 1
ATOM 648 N N . PHE A 1 78 ? 0.596 -9.695 6.091 1.00 92.88 78 PHE A N 1
ATOM 649 C CA . PHE A 1 78 ? -0.504 -9.796 5.139 1.00 92.88 78 PHE A CA 1
ATOM 650 C C . PHE A 1 78 ? -0.235 -8.990 3.857 1.00 92.88 78 PHE A C 1
ATOM 652 O O . PHE A 1 78 ? -0.326 -9.534 2.757 1.00 92.88 78 PHE A O 1
ATOM 659 N N . PHE A 1 79 ? 0.197 -7.733 3.989 1.00 95.56 79 PHE A N 1
ATOM 660 C CA . PHE A 1 79 ? 0.596 -6.893 2.856 1.00 95.56 79 PHE A CA 1
ATOM 6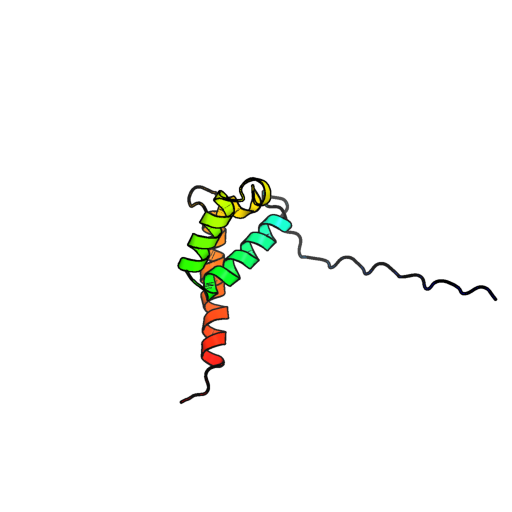61 C C . PHE A 1 79 ? 1.729 -7.517 2.020 1.00 95.56 79 PHE A C 1
ATOM 663 O O . PHE A 1 79 ? 1.634 -7.563 0.794 1.00 95.56 79 PHE A O 1
ATOM 670 N N . VAL A 1 80 ? 2.786 -8.032 2.661 1.00 95.44 80 VAL A N 1
ATOM 671 C CA . VAL A 1 80 ? 3.923 -8.655 1.958 1.00 95.44 80 VAL A CA 1
ATOM 672 C C . VAL A 1 80 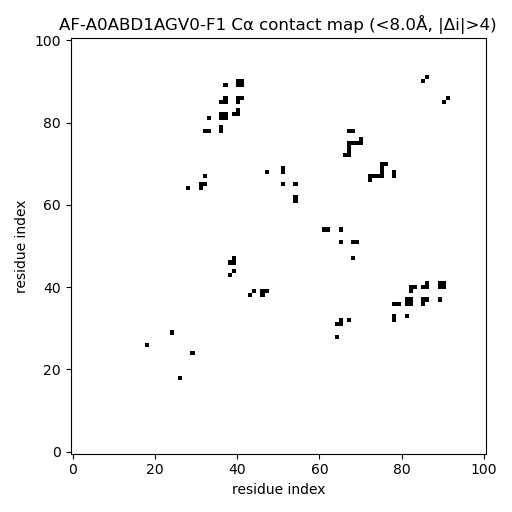? 3.481 -9.899 1.187 1.00 95.44 80 VAL A C 1
ATOM 674 O O . VAL A 1 80 ? 3.857 -10.058 0.027 1.00 95.44 80 VAL A O 1
ATOM 677 N N . ARG A 1 81 ? 2.646 -10.754 1.791 1.00 95.38 81 ARG A N 1
ATOM 678 C CA . ARG A 1 81 ? 2.103 -11.949 1.125 1.00 95.38 81 ARG A CA 1
ATOM 679 C C . ARG A 1 81 ? 1.264 -11.587 -0.099 1.00 95.38 81 ARG A C 1
ATOM 681 O O . ARG A 1 81 ? 1.438 -12.207 -1.145 1.00 95.38 81 ARG A O 1
ATOM 688 N N . LEU A 1 82 ? 0.417 -10.560 0.004 1.00 95.56 82 LEU A N 1
ATOM 689 C CA . LEU A 1 82 ? -0.339 -10.051 -1.141 1.00 95.56 82 LEU A CA 1
ATOM 690 C C . LEU A 1 82 ? 0.581 -9.517 -2.239 1.00 95.56 82 LEU A C 1
ATOM 692 O O . LEU A 1 82 ? 0.392 -9.868 -3.397 1.00 95.56 82 LEU A O 1
ATOM 696 N N . ALA A 1 83 ? 1.592 -8.715 -1.899 1.00 95.50 83 ALA A N 1
ATOM 697 C CA . ALA A 1 83 ? 2.512 -8.155 -2.890 1.00 95.50 83 ALA A CA 1
ATOM 698 C C . ALA A 1 83 ? 3.287 -9.256 -3.637 1.00 95.50 83 ALA A C 1
ATOM 700 O O . ALA A 1 83 ? 3.438 -9.184 -4.855 1.00 95.50 83 ALA A O 1
ATOM 701 N N . LEU A 1 84 ? 3.721 -10.309 -2.934 1.00 93.88 84 LEU A N 1
ATOM 702 C CA . LEU A 1 84 ? 4.347 -11.481 -3.557 1.00 93.88 84 LEU A CA 1
ATOM 703 C C . LEU A 1 84 ? 3.375 -12.231 -4.477 1.00 93.88 84 LEU A C 1
ATOM 705 O O . LEU A 1 84 ? 3.745 -12.591 -5.593 1.00 93.88 84 LEU A O 1
ATOM 709 N N . GLY A 1 85 ? 2.135 -12.447 -4.028 1.00 94.88 85 GLY A N 1
ATOM 710 C CA . GLY A 1 85 ? 1.092 -13.091 -4.827 1.00 94.88 85 GLY A CA 1
ATOM 711 C C . GLY A 1 85 ? 0.771 -12.305 -6.099 1.00 94.88 85 GLY A C 1
ATOM 712 O O . GLY A 1 85 ? 0.814 -12.860 -7.194 1.00 94.88 85 GLY A O 1
ATOM 713 N N . TYR A 1 86 ? 0.539 -10.997 -5.974 1.00 95.06 86 TYR A N 1
ATOM 714 C CA . TYR A 1 86 ? 0.295 -10.119 -7.116 1.00 95.06 86 TYR A CA 1
ATOM 715 C C . TYR A 1 86 ? 1.482 -10.061 -8.071 1.00 95.06 86 TYR A C 1
ATOM 717 O O . TYR A 1 86 ? 1.266 -10.077 -9.277 1.00 95.06 86 TYR A O 1
ATOM 725 N N . GLY A 1 87 ? 2.720 -10.085 -7.570 1.00 92.62 87 GLY A N 1
ATOM 726 C CA . GLY A 1 87 ? 3.910 -10.111 -8.421 1.00 92.62 87 GLY A CA 1
ATOM 727 C C . GLY A 1 87 ? 3.917 -11.311 -9.366 1.00 92.62 87 GLY A C 1
ATOM 728 O O . GLY A 1 87 ? 4.275 -11.174 -10.532 1.00 92.62 87 GLY A O 1
ATOM 729 N N . ARG A 1 88 ? 3.431 -12.475 -8.915 1.00 89.88 88 ARG A N 1
ATOM 730 C CA . ARG A 1 88 ? 3.323 -13.671 -9.765 1.00 89.88 88 ARG A CA 1
ATOM 731 C C . ARG A 1 88 ? 2.307 -13.514 -10.894 1.00 89.88 88 ARG A C 1
ATOM 733 O O . ARG A 1 88 ? 2.516 -14.103 -11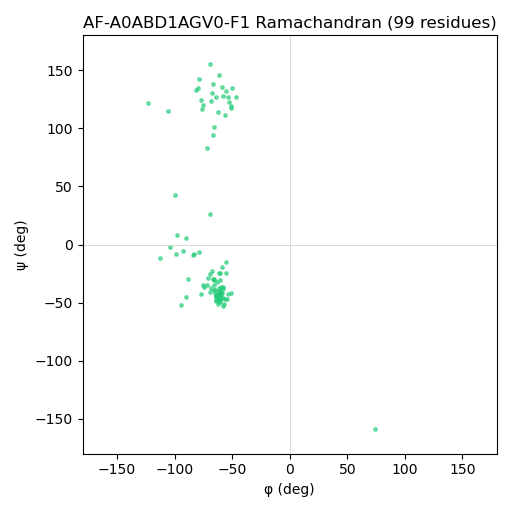.942 1.00 89.88 88 ARG A O 1
ATOM 740 N N . VAL A 1 89 ? 1.255 -12.720 -10.721 1.00 89.81 89 VAL A N 1
ATOM 741 C CA . VAL A 1 89 ? 0.206 -12.546 -11.742 1.00 89.81 89 VAL A CA 1
ATOM 742 C C . VAL A 1 89 ? 0.492 -11.328 -12.626 1.00 89.81 89 VAL A C 1
ATOM 744 O O . VAL A 1 89 ? 0.547 -11.428 -13.849 1.00 89.81 89 VAL A O 1
ATOM 747 N N . LEU A 1 90 ? 0.734 -10.172 -12.007 1.00 87.94 90 LEU A N 1
ATOM 748 C CA . LEU A 1 90 ? 0.841 -8.881 -12.687 1.00 87.94 90 LEU A CA 1
ATOM 749 C C . LEU A 1 90 ? 2.158 -8.714 -13.455 1.00 87.94 90 LEU A C 1
ATOM 751 O O . LEU A 1 90 ? 2.153 -8.132 -14.538 1.00 87.94 90 LEU A O 1
ATOM 755 N N . LEU A 1 91 ? 3.286 -9.225 -12.942 1.00 78.81 91 LEU A N 1
ATOM 756 C C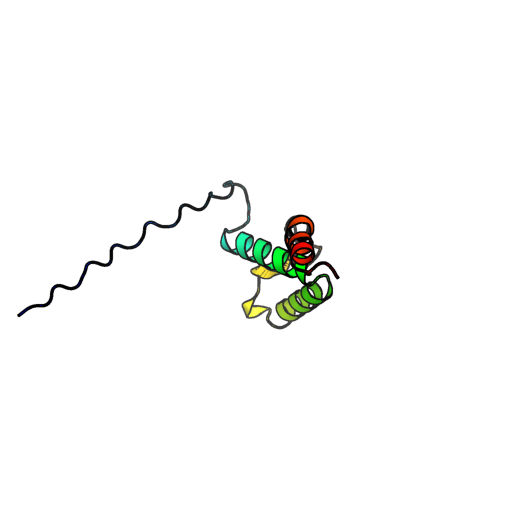A . LEU A 1 91 ? 4.560 -9.137 -13.671 1.00 78.81 91 LEU A CA 1
ATOM 757 C C . LEU A 1 91 ? 4.624 -10.126 -14.838 1.00 78.81 91 LEU A C 1
ATOM 759 O O . LEU A 1 91 ? 5.182 -9.786 -15.877 1.00 78.81 91 LEU A O 1
ATOM 763 N N . HIS A 1 92 ? 4.033 -11.318 -14.706 1.00 67.00 92 HIS A N 1
ATOM 764 C CA . HIS A 1 92 ? 3.951 -12.263 -15.825 1.00 67.00 92 HIS A CA 1
ATOM 765 C C . HIS A 1 92 ? 3.073 -11.713 -16.952 1.00 67.00 92 HIS A C 1
ATOM 767 O O . HIS A 1 92 ? 3.464 -11.795 -18.109 1.00 67.00 92 HIS A O 1
ATOM 773 N N . SER A 1 93 ? 1.965 -11.038 -16.628 1.00 61.72 93 SER A N 1
ATOM 774 C CA . SER A 1 93 ? 1.135 -10.365 -17.636 1.00 61.72 93 SER A CA 1
ATOM 775 C C . SER A 1 93 ? 1.884 -9.282 -18.422 1.00 61.72 93 SER A C 1
ATOM 777 O O . SER A 1 93 ? 1.561 -9.065 -19.584 1.00 61.72 93 SER A O 1
ATOM 779 N N . ARG A 1 94 ? 2.883 -8.611 -17.830 1.00 59.75 94 ARG A N 1
ATOM 780 C CA . ARG A 1 94 ? 3.721 -7.641 -18.557 1.00 59.75 94 ARG A CA 1
ATOM 781 C C . ARG A 1 94 ? 4.680 -8.304 -19.539 1.00 59.75 94 ARG A C 1
ATOM 783 O O . ARG A 1 94 ? 4.931 -7.737 -20.592 1.00 59.75 94 ARG A O 1
ATOM 790 N N . LYS A 1 95 ? 5.195 -9.489 -19.204 1.00 57.69 95 LYS A N 1
ATOM 791 C CA . LYS A 1 95 ? 6.058 -10.270 -20.103 1.00 57.69 95 LYS A CA 1
ATOM 792 C C . LYS A 1 95 ? 5.295 -10.837 -21.302 1.00 57.69 95 LYS A C 1
ATOM 794 O O . LYS A 1 95 ? 5.891 -11.038 -22.340 1.00 57.69 95 LYS A O 1
ATOM 799 N N . LEU A 1 96 ? 3.984 -11.049 -21.178 1.00 55.06 96 LEU A N 1
ATOM 800 C CA . LEU A 1 96 ? 3.123 -11.455 -22.300 1.00 55.06 96 LEU A CA 1
ATOM 801 C C . LEU A 1 96 ? 2.741 -10.290 -23.234 1.00 55.06 96 LEU A C 1
ATOM 803 O O . LEU A 1 96 ? 2.082 -10.512 -24.243 1.00 55.06 96 LEU A O 1
ATOM 807 N N . LEU A 1 97 ? 3.100 -9.052 -22.877 1.00 56.59 97 LEU A N 1
ATOM 808 C CA . LEU A 1 97 ? 2.842 -7.844 -23.670 1.00 56.59 97 LEU A CA 1
ATOM 809 C C . LEU A 1 97 ? 4.096 -7.324 -24.386 1.00 56.59 97 LEU A C 1
ATOM 811 O O . LEU A 1 97 ? 3.995 -6.330 -25.103 1.00 56.59 97 LEU A O 1
ATOM 815 N N . SER A 1 98 ? 5.264 -7.953 -24.208 1.00 52.22 98 SER A N 1
ATOM 816 C CA . SER A 1 98 ? 6.385 -7.710 -25.116 1.00 52.22 98 SER A CA 1
ATOM 817 C C . SER A 1 98 ? 6.123 -8.479 -26.412 1.00 52.22 98 SER A C 1
ATOM 819 O O . SER A 1 98 ? 5.918 -9.692 -26.329 1.00 52.22 98 SER A O 1
ATOM 821 N N . PRO A 1 99 ? 6.119 -7.826 -27.588 1.00 51.38 99 PRO A N 1
ATOM 822 C CA . PRO A 1 99 ? 6.270 -8.548 -28.843 1.00 51.38 99 PRO A CA 1
ATOM 823 C C . PRO A 1 99 ? 7.559 -9.368 -28.750 1.00 51.38 99 PRO A C 1
ATOM 825 O O . PRO A 1 99 ? 8.572 -8.845 -28.288 1.00 51.38 99 PRO A O 1
ATOM 828 N N . GLU A 1 100 ? 7.490 -10.645 -29.114 1.00 54.69 100 GLU A N 1
ATOM 829 C CA . GLU A 1 100 ? 8.669 -11.476 -29.362 1.00 54.69 100 GLU A CA 1
ATOM 830 C C . GLU A 1 100 ? 9.580 -10.702 -30.340 1.00 54.69 100 GLU A C 1
ATOM 832 O O . GLU A 1 100 ? 9.131 -10.361 -31.439 1.00 54.69 100 GLU A O 1
ATOM 837 N N . GLU A 1 101 ? 10.795 -10.347 -29.912 1.00 45.81 101 GLU A N 1
ATOM 838 C CA . GLU A 1 101 ? 11.860 -9.828 -30.790 1.00 45.81 101 GLU A CA 1
ATOM 839 C C . GLU A 1 101 ? 12.596 -10.985 -31.470 1.00 45.81 101 GLU A C 1
ATOM 841 O O . GLU A 1 101 ? 12.946 -11.959 -30.760 1.00 45.81 101 GLU A O 1
#

Nearest PDB structures (foldseek):
  2dt7-assembly1_B  TM=6.891E-01  e=1.761E-03  Homo sapiens
  7abi-assembly1_p  TM=9.050E-01  e=3.479E-02  Homo sapiens
  2e60-assembly1_A  TM=6.420E-01  e=9.037E-02  Homo sapiens
  2e5z-assembly1_A  TM=6.206E-01  e=3.565E-01  Homo sapiens

Mean predicted aligned error: 11.51 Å

Radius of gyration: 19.47 Å; Cα contacts (8 Å, |Δi|>4): 55; chains: 1; bounding box: 59×35×44 Å

Solvent-accessible surface area (backbone atoms only — not comparable to full-atom values): 6181 Å² total; per-residue (Å²): 139,83,85,79,78,82,82,78,74,76,74,79,77,80,83,65,84,76,71,66,91,81,55,98,62,53,72,67,48,50,51,52,42,52,54,52,14,47,53,32,32,71,62,32,69,65,52,48,51,51,51,46,52,50,39,62,76,42,36,87,81,35,61,75,71,55,50,40,73,40,83,88,31,88,52,17,65,58,37,52,53,46,15,55,55,36,27,66,52,59,47,51,56,53,62,73,68,53,77,89,129

Sequence (101 aa):
MVYANPVFTRPEPCKFAYLPRETSLTIKEFDIIKLSAQFSSVYGRYFRSELKKSSEVKKTLFQPYFKFLNSNDKRHCFFVRLALGYGRVLLHSRKLLSPEE

Secondary structure (DSSP, 8-state):
--PPPP---PPPPP---PPPTT-S--HHHHHHHHHHHHHHHHHHHHHHHHHHHHHHHTHHHHTTTTGGGSTTSTTHHHHHHHHHHHHHHHHHHHHTTSPP-

Foldseek 3Di:
DDDDDDPPDDPDPPPDDDDPPPDPADPVLVVLLLVLLLCCLVVHDVSLVVVVVVCVVPVVVCPPSCVLSDPPDPCVVVSPVSNVVSNVPVVVVVVVPDDDD

pLDDT: mean 80.41, std 16.36, range [42.78, 96.75]

InterPro domains:
  IPR000061 SWAP/Surp [PF01805] (31-82)
  IPR000061 SWAP/Surp [PS50128] (32-79)
  IPR035967 SWAP/Surp superfamily [G3DSA:1.10.10.790] (25-87)
  IPR035967 SWAP/Surp superfamily [SSF109905] (10-92)
  IPR045146 Splicing factor 3A subunit 1 [PTHR15316] (10-97)

Organism: NCBI:txid228776